Protein AF-K9Q0T9-F1 (afdb_monomer_lite)

pLDDT: mean 78.71, std 14.4, range [44.72, 93.56]

Structure (mmCIF, N/CA/C/O backbone):
data_AF-K9Q0T9-F1
#
_entry.id   AF-K9Q0T9-F1
#
loop_
_atom_site.group_PDB
_atom_site.id
_atom_site.type_symbol
_atom_site.label_atom_id
_atom_site.label_alt_id
_atom_site.label_comp_id
_atom_site.label_asym_id
_atom_site.label_entity_id
_atom_site.label_seq_id
_atom_site.pdbx_PDB_ins_code
_atom_site.Cartn_x
_atom_site.Cartn_y
_atom_site.Cartn_z
_atom_site.occupancy
_atom_site.B_iso_or_equiv
_atom_site.auth_seq_id
_atom_site.auth_comp_id
_atom_site.auth_asym_id
_atom_site.auth_atom_id
_atom_site.pdbx_PDB_model_num
ATOM 1 N N . MET A 1 1 ? 0.946 -0.439 15.578 1.00 57.75 1 MET A N 1
ATOM 2 C CA . MET A 1 1 ? 1.114 -1.624 14.710 1.00 57.75 1 MET A CA 1
ATOM 3 C C . MET A 1 1 ? 2.426 -1.456 13.982 1.00 57.75 1 MET A C 1
ATOM 5 O O . MET A 1 1 ? 2.734 -0.335 13.602 1.00 57.75 1 MET A O 1
ATOM 9 N N . ASP A 1 2 ? 3.196 -2.530 13.862 1.00 67.00 2 ASP A N 1
ATOM 10 C CA . ASP A 1 2 ? 4.502 -2.498 13.213 1.00 67.00 2 ASP A CA 1
ATOM 11 C C . ASP A 1 2 ? 4.325 -2.648 11.698 1.00 67.00 2 ASP A C 1
ATOM 13 O O . ASP A 1 2 ? 3.752 -3.640 11.238 1.00 67.00 2 ASP A O 1
ATOM 17 N N . ALA A 1 3 ? 4.787 -1.662 10.925 1.00 72.75 3 ALA A N 1
ATOM 18 C CA . ALA A 1 3 ? 4.673 -1.681 9.465 1.00 72.75 3 ALA A CA 1
ATOM 19 C C . ALA A 1 3 ? 5.483 -2.813 8.811 1.00 72.75 3 ALA A C 1
ATOM 21 O O . ALA A 1 3 ? 5.291 -3.122 7.633 1.00 72.75 3 ALA A O 1
ATOM 22 N N . PHE A 1 4 ? 6.358 -3.460 9.583 1.00 72.44 4 PHE A N 1
ATOM 23 C CA . PHE A 1 4 ? 7.243 -4.531 9.145 1.00 72.44 4 PHE A CA 1
ATOM 24 C C . PHE A 1 4 ? 6.916 -5.874 9.804 1.00 72.44 4 PHE A C 1
ATOM 26 O O . PHE A 1 4 ? 7.754 -6.780 9.793 1.00 72.44 4 PHE A O 1
ATOM 33 N N . SER A 1 5 ? 5.709 -6.014 10.366 1.00 80.19 5 SER A N 1
ATOM 34 C CA . SER A 1 5 ? 5.212 -7.285 10.897 1.00 80.19 5 SER A CA 1
ATOM 35 C C . SER A 1 5 ? 5.387 -8.417 9.879 1.00 80.19 5 SER A C 1
ATOM 37 O O . SER A 1 5 ? 5.077 -8.262 8.701 1.00 80.19 5 SER A O 1
ATOM 39 N N . LEU A 1 6 ? 5.848 -9.579 10.346 1.00 76.19 6 LEU A N 1
ATOM 40 C CA . LEU A 1 6 ? 5.977 -10.785 9.518 1.00 76.19 6 LEU A CA 1
ATOM 41 C C . LEU A 1 6 ? 4.619 -11.323 9.070 1.00 76.19 6 LEU A C 1
ATOM 43 O O . LEU A 1 6 ? 4.504 -11.938 8.013 1.00 76.19 6 LEU A O 1
ATOM 47 N N . LEU A 1 7 ? 3.607 -11.129 9.915 1.00 81.88 7 LEU A N 1
ATOM 48 C CA . LEU A 1 7 ? 2.281 -11.675 9.699 1.00 81.88 7 LEU A CA 1
ATOM 49 C C . LEU A 1 7 ? 1.438 -10.694 8.882 1.00 81.88 7 LEU A C 1
ATOM 51 O O . LEU A 1 7 ? 1.390 -9.514 9.254 1.00 81.88 7 LEU A O 1
ATOM 55 N N . PRO A 1 8 ? 0.764 -11.176 7.819 1.00 83.00 8 PRO A N 1
ATOM 56 C CA . PRO A 1 8 ? -0.174 -10.373 7.057 1.00 83.00 8 PRO A CA 1
ATOM 57 C C . PRO A 1 8 ? -1.332 -9.945 7.971 1.00 83.00 8 PRO A C 1
ATOM 59 O O . PRO A 1 8 ? -1.975 -10.800 8.585 1.00 83.00 8 PRO A O 1
ATOM 62 N N . PRO A 1 9 ? -1.606 -8.639 8.093 1.00 86.38 9 PRO A N 1
ATOM 63 C CA . PRO A 1 9 ? -2.759 -8.161 8.841 1.00 86.38 9 PRO A CA 1
ATOM 64 C C . PRO A 1 9 ? -4.073 -8.584 8.176 1.00 86.38 9 PRO A C 1
ATOM 66 O O . PRO A 1 9 ? -4.164 -8.588 6.956 1.00 86.38 9 PRO A O 1
ATOM 69 N N . GLU A 1 10 ? -5.134 -8.834 8.946 1.00 88.06 10 GLU A N 1
ATOM 70 C CA . GLU A 1 10 ? -6.444 -9.207 8.375 1.00 88.06 10 GLU A CA 1
ATOM 71 C C . GLU A 1 10 ? -7.035 -8.128 7.453 1.00 88.06 10 GLU A C 1
ATOM 73 O O . GLU A 1 10 ? -7.690 -8.443 6.462 1.00 88.06 10 GLU A O 1
ATOM 78 N N . TRP A 1 11 ? -6.749 -6.850 7.723 1.00 87.44 11 TRP A N 1
ATOM 79 C CA . TRP A 1 11 ? -7.275 -5.727 6.944 1.00 87.44 11 TRP A CA 1
ATOM 80 C C . TRP A 1 11 ? -6.767 -5.689 5.496 1.00 87.44 11 TRP A C 1
ATOM 82 O O . TRP A 1 11 ? -7.429 -5.094 4.648 1.00 87.44 11 TRP A O 1
ATOM 92 N N . ILE A 1 12 ? -5.654 -6.362 5.170 1.00 89.19 12 ILE A N 1
ATOM 93 C CA . ILE A 1 12 ? -5.112 -6.365 3.800 1.00 89.19 12 ILE A CA 1
ATOM 94 C C . ILE A 1 12 ? -5.988 -7.148 2.814 1.00 89.19 12 ILE A C 1
ATOM 96 O O . ILE A 1 12 ? -5.833 -6.983 1.608 1.00 89.19 12 ILE A O 1
ATOM 100 N N . GLN A 1 13 ? -6.907 -7.994 3.295 1.00 86.56 13 GLN A N 1
ATOM 101 C CA . GLN A 1 13 ? -7.775 -8.801 2.427 1.00 86.56 13 GLN A CA 1
ATOM 102 C C . GLN A 1 13 ? -8.735 -7.943 1.591 1.00 86.56 13 GLN A C 1
ATOM 104 O O . GLN A 1 13 ? -9.101 -8.331 0.487 1.00 86.56 13 GLN A O 1
ATOM 109 N N . ASN A 1 14 ? -9.086 -6.754 2.088 1.00 88.88 14 ASN A N 1
ATOM 110 C CA . ASN A 1 14 ? -9.959 -5.800 1.400 1.00 88.88 14 ASN A CA 1
ATOM 111 C C . ASN A 1 14 ? -9.170 -4.753 0.591 1.00 88.88 14 ASN A C 1
ATOM 113 O O . ASN A 1 14 ? -9.735 -3.742 0.171 1.00 88.88 14 ASN A O 1
ATOM 117 N N . ALA A 1 15 ? -7.861 -4.949 0.403 1.00 90.62 15 ALA A N 1
ATOM 118 C CA . ALA A 1 15 ? -7.006 -3.963 -0.239 1.00 90.62 15 ALA A CA 1
ATOM 119 C C . ALA A 1 15 ? -7.241 -3.884 -1.754 1.00 90.62 15 ALA A C 1
ATOM 121 O O . ALA A 1 15 ? -7.119 -4.875 -2.474 1.00 90.62 15 ALA A O 1
ATOM 122 N N . THR A 1 16 ? -7.492 -2.675 -2.254 1.00 91.50 16 THR A N 1
ATOM 123 C CA . THR A 1 16 ? -7.592 -2.392 -3.697 1.00 91.50 16 THR A CA 1
ATOM 124 C C . THR A 1 16 ? -6.263 -1.875 -4.253 1.00 91.50 16 THR A C 1
ATOM 126 O O . THR A 1 16 ? -5.582 -1.102 -3.589 1.00 91.50 16 THR A O 1
ATOM 129 N N . HIS A 1 17 ? -5.881 -2.269 -5.470 1.00 91.12 17 HIS A N 1
ATOM 130 C CA . HIS A 1 17 ? -4.656 -1.764 -6.099 1.00 91.12 17 HIS A CA 1
ATOM 131 C C . HIS A 1 17 ? -4.803 -0.285 -6.494 1.00 91.12 17 HIS A C 1
ATOM 133 O O . HIS A 1 17 ? -5.730 0.064 -7.228 1.00 91.12 17 HIS A O 1
ATOM 139 N N . ALA A 1 18 ? -3.889 0.569 -6.037 1.00 88.94 18 ALA A N 1
ATOM 140 C CA . ALA A 1 18 ? -3.826 1.980 -6.397 1.00 88.94 18 ALA A CA 1
ATOM 141 C C . ALA A 1 18 ? -2.704 2.229 -7.413 1.00 88.94 18 ALA A C 1
ATOM 143 O O . ALA A 1 18 ? -1.533 2.007 -7.114 1.00 88.94 18 ALA A O 1
ATOM 144 N N . MET A 1 19 ? -3.066 2.731 -8.596 1.00 81.31 19 MET A N 1
ATOM 145 C CA . MET A 1 19 ? -2.111 3.025 -9.675 1.00 81.31 19 MET A CA 1
ATOM 146 C C . MET A 1 19 ? -1.301 4.303 -9.403 1.00 81.31 19 MET A C 1
ATOM 148 O O . MET A 1 19 ? -0.111 4.343 -9.679 1.00 81.31 19 MET A O 1
ATOM 152 N N . ASP A 1 20 ? -1.926 5.329 -8.819 1.00 83.81 20 ASP A N 1
ATOM 153 C CA . ASP A 1 20 ? -1.316 6.651 -8.599 1.00 83.81 20 ASP A CA 1
ATOM 154 C C . ASP A 1 20 ? -0.629 6.798 -7.226 1.00 83.81 20 ASP A C 1
ATOM 156 O O . ASP A 1 20 ? -0.387 7.909 -6.752 1.00 83.81 20 ASP A O 1
ATOM 160 N N . PHE A 1 21 ? -0.338 5.680 -6.548 1.00 87.44 21 PHE A N 1
ATOM 161 C CA . PHE A 1 21 ? 0.281 5.660 -5.214 1.00 87.44 21 PHE A CA 1
ATOM 162 C C . PHE A 1 21 ? -0.457 6.538 -4.171 1.00 87.44 21 PHE A C 1
ATOM 164 O O . PHE A 1 21 ? 0.146 7.117 -3.263 1.00 87.44 21 PHE A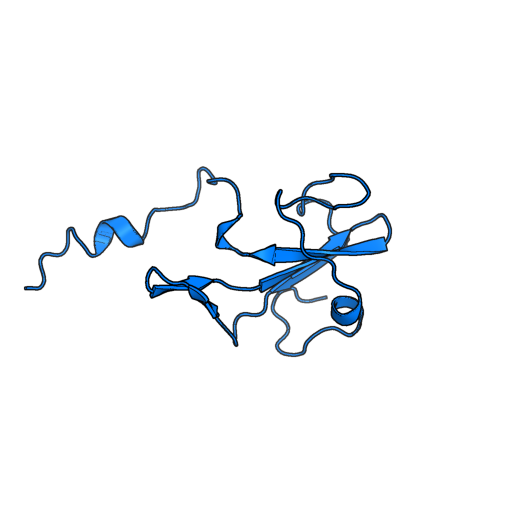 O 1
ATOM 171 N N . CYS A 1 22 ? -1.781 6.648 -4.300 1.00 88.88 22 CYS A N 1
ATOM 172 C CA . CYS A 1 22 ? -2.657 7.435 -3.436 1.00 88.88 22 CYS A CA 1
ATOM 173 C C . CYS A 1 22 ? -3.932 6.654 -3.089 1.00 88.88 22 CYS A C 1
ATOM 175 O O . CYS A 1 22 ? -4.263 5.649 -3.719 1.00 88.88 22 CYS A O 1
ATOM 177 N N . CYS A 1 23 ? -4.662 7.103 -2.067 1.00 90.88 23 CYS A N 1
ATOM 178 C CA . CYS A 1 23 ? -5.917 6.458 -1.695 1.00 90.88 23 CYS A CA 1
ATOM 179 C C . CYS A 1 23 ? -6.944 6.544 -2.845 1.00 90.88 23 CYS A C 1
ATOM 181 O O . CYS A 1 23 ? -7.276 7.651 -3.261 1.00 90.88 23 CYS A O 1
ATOM 183 N N . PRO A 1 24 ? -7.542 5.433 -3.314 1.00 89.00 24 PRO A N 1
ATOM 184 C CA . PRO A 1 24 ? -8.496 5.473 -4.428 1.00 89.00 24 PRO A CA 1
ATOM 185 C C . PRO A 1 24 ? -9.819 6.182 -4.084 1.00 89.00 24 PRO A C 1
ATOM 187 O O . PRO A 1 24 ? -10.562 6.561 -4.983 1.00 89.00 24 PRO A O 1
ATOM 190 N N . SER A 1 25 ? -10.122 6.365 -2.794 1.00 90.44 25 SER A N 1
ATOM 191 C CA . SER A 1 25 ? -11.348 7.020 -2.322 1.00 90.44 25 SER A CA 1
ATOM 192 C C . SER A 1 25 ? -11.161 8.528 -2.122 1.00 90.44 25 SER A C 1
ATOM 194 O O . SER A 1 25 ? -11.887 9.333 -2.699 1.00 90.44 25 SER A O 1
ATOM 196 N N . CYS A 1 26 ? -10.156 8.930 -1.338 1.00 90.75 26 CYS A N 1
ATOM 197 C CA . CYS A 1 26 ? -9.931 10.334 -0.972 1.00 90.75 26 CYS A CA 1
ATOM 198 C C . CYS A 1 26 ? -8.706 10.982 -1.635 1.00 90.75 26 CYS A C 1
ATOM 200 O O . CYS A 1 26 ? -8.451 12.157 -1.390 1.00 90.75 26 CYS A O 1
ATOM 202 N N . GLN A 1 27 ? -7.935 10.235 -2.435 1.00 88.81 27 GLN A N 1
ATOM 203 C CA . GLN A 1 27 ? -6.694 10.675 -3.100 1.00 88.81 27 GLN A CA 1
ATOM 204 C C . GLN A 1 27 ? -5.598 11.173 -2.146 1.00 88.81 27 GLN A C 1
ATOM 206 O O . GLN A 1 27 ? -4.615 11.779 -2.565 1.00 88.81 27 GLN A O 1
ATOM 211 N N . GLU A 1 28 ? -5.728 10.884 -0.851 1.00 89.19 28 GLU A N 1
ATOM 2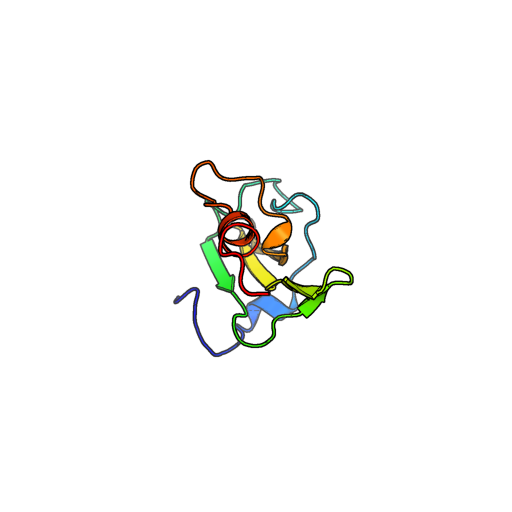12 C CA . GLU A 1 28 ? -4.714 11.234 0.133 1.00 89.19 28 GLU A CA 1
ATOM 213 C C . GLU A 1 28 ? -3.442 10.411 -0.051 1.00 89.19 28 GLU A C 1
ATOM 215 O O . GLU A 1 28 ? -3.456 9.243 -0.456 1.00 89.19 28 GLU A O 1
ATOM 220 N N . THR A 1 29 ? -2.326 11.044 0.295 1.00 87.06 29 THR A N 1
ATOM 221 C CA . THR A 1 29 ? -1.012 10.403 0.250 1.00 87.06 29 THR A CA 1
ATOM 222 C C . THR A 1 29 ? -0.887 9.324 1.333 1.00 87.06 29 THR A C 1
ATOM 224 O O . THR A 1 29 ? -1.488 9.441 2.407 1.00 87.06 29 THR A O 1
ATOM 227 N N . PRO A 1 30 ? -0.038 8.302 1.126 1.00 85.56 30 PRO A N 1
ATOM 228 C CA . PRO A 1 30 ? 0.212 7.258 2.123 1.00 85.56 30 PRO A CA 1
ATOM 229 C C . PRO A 1 30 ? 0.817 7.786 3.431 1.00 85.56 30 PRO A C 1
ATOM 231 O O . PRO A 1 30 ? 0.801 7.086 4.436 1.00 85.56 30 PRO A O 1
ATOM 234 N N . LEU A 1 31 ? 1.312 9.029 3.455 1.00 84.94 31 LEU A N 1
ATOM 235 C CA . LEU A 1 31 ? 1.774 9.700 4.674 1.00 84.94 31 LEU A CA 1
ATOM 236 C C . LEU A 1 31 ? 0.649 9.930 5.692 1.00 84.94 31 LEU A C 1
ATOM 238 O O . LEU A 1 31 ? 0.927 9.984 6.886 1.00 84.94 31 LEU A O 1
ATOM 242 N N . LYS A 1 32 ? -0.605 10.047 5.235 1.00 87.38 32 LYS A N 1
ATOM 243 C CA . LYS A 1 32 ? -1.789 10.142 6.105 1.00 87.38 32 LYS A CA 1
ATOM 244 C C . LYS A 1 32 ? -2.441 8.782 6.373 1.00 87.38 32 LYS A C 1
ATOM 246 O O . LYS A 1 32 ? -3.563 8.723 6.866 1.00 87.38 32 LYS A O 1
ATOM 251 N N . ALA A 1 33 ? -1.796 7.672 6.013 1.00 88.38 33 ALA A N 1
ATOM 252 C CA . ALA A 1 33 ? -2.336 6.355 6.317 1.00 88.38 33 ALA A CA 1
ATOM 253 C C . ALA A 1 33 ? -2.283 6.094 7.831 1.00 88.38 33 ALA A C 1
ATOM 255 O O . ALA A 1 33 ? -1.259 6.299 8.484 1.00 88.38 33 ALA A O 1
ATOM 256 N N . LYS A 1 34 ? -3.382 5.579 8.382 1.00 91.00 34 LYS A N 1
ATOM 257 C CA . LYS A 1 34 ? -3.492 5.161 9.784 1.00 91.00 34 LYS A CA 1
ATOM 258 C C . LYS A 1 34 ? -2.567 3.987 10.081 1.00 91.00 34 LYS A C 1
ATOM 260 O O . LYS A 1 34 ? -2.016 3.869 11.179 1.00 91.00 34 LYS A O 1
ATOM 265 N N . ARG A 1 35 ? -2.436 3.085 9.107 1.00 89.50 35 ARG A N 1
ATOM 266 C CA . ARG A 1 35 ? -1.574 1.909 9.177 1.00 89.50 35 ARG A CA 1
ATOM 267 C C . ARG A 1 35 ? -0.946 1.651 7.822 1.00 89.50 35 ARG A C 1
ATOM 269 O O . ARG A 1 35 ? -1.558 1.889 6.786 1.00 89.50 35 ARG A O 1
ATOM 276 N N . ALA A 1 36 ? 0.267 1.127 7.859 1.00 90.31 36 ALA A N 1
ATOM 277 C CA . ALA A 1 36 ? 0.973 0.634 6.693 1.00 90.31 36 ALA A CA 1
ATOM 278 C C . ALA A 1 36 ? 1.485 -0.773 6.994 1.00 90.31 36 ALA A C 1
ATOM 280 O O . ALA A 1 36 ? 1.752 -1.095 8.155 1.00 90.31 36 ALA A O 1
ATOM 281 N N . TRP A 1 37 ? 1.617 -1.600 5.967 1.00 91.19 37 TRP A N 1
ATOM 282 C CA . TRP A 1 37 ? 2.249 -2.908 6.054 1.00 91.19 37 TRP A CA 1
ATOM 283 C C . TRP A 1 37 ? 2.982 -3.223 4.753 1.00 91.19 37 TRP A C 1
ATOM 285 O O . TRP A 1 37 ? 2.420 -3.090 3.670 1.00 91.19 37 TRP A O 1
ATOM 295 N N . LEU A 1 38 ? 4.240 -3.643 4.851 1.00 88.31 38 LEU A N 1
ATOM 296 C CA . LEU A 1 38 ? 5.084 -3.958 3.701 1.00 88.31 38 LEU A CA 1
ATOM 297 C C . LEU A 1 38 ? 5.385 -5.456 3.655 1.00 88.31 38 LEU A C 1
ATOM 299 O O . LEU A 1 38 ? 6.020 -6.000 4.564 1.00 88.31 38 LEU A O 1
ATOM 303 N N . ASN A 1 39 ? 5.038 -6.110 2.547 1.00 86.75 39 ASN A N 1
ATOM 304 C CA . ASN A 1 39 ? 5.407 -7.505 2.338 1.00 86.75 39 ASN A CA 1
ATOM 305 C C . ASN A 1 39 ? 6.860 -7.620 1.851 1.00 86.75 39 ASN A C 1
ATOM 307 O O . ASN A 1 39 ? 7.128 -7.604 0.651 1.00 86.75 39 ASN A O 1
ATOM 311 N N . ARG A 1 40 ? 7.807 -7.765 2.784 1.00 80.38 40 ARG A N 1
ATOM 312 C CA . ARG A 1 40 ? 9.247 -7.891 2.476 1.00 80.38 40 ARG A CA 1
ATOM 313 C C . ARG A 1 40 ? 9.682 -9.292 2.028 1.00 80.38 40 ARG A C 1
ATOM 315 O O . ARG A 1 40 ? 10.782 -9.435 1.500 1.00 80.38 40 ARG A O 1
ATOM 322 N N . TYR A 1 41 ? 8.851 -10.311 2.251 1.00 74.50 41 TYR A N 1
ATOM 323 C CA . TYR A 1 41 ? 9.232 -11.725 2.118 1.00 74.50 41 TYR A CA 1
ATOM 324 C C . TYR A 1 41 ? 8.871 -12.339 0.769 1.00 74.50 41 TYR A C 1
ATOM 326 O O . TYR A 1 41 ? 9.471 -13.336 0.380 1.00 74.50 41 TYR A O 1
ATOM 334 N N . ALA A 1 42 ? 7.929 -11.735 0.047 1.00 75.81 42 ALA A N 1
ATOM 335 C CA . ALA A 1 42 ? 7.521 -12.178 -1.278 1.00 75.81 42 ALA A CA 1
ATOM 336 C C . ALA A 1 42 ? 7.755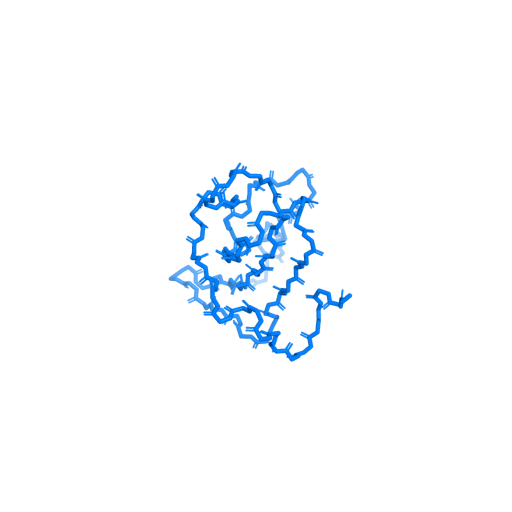 -11.064 -2.312 1.00 75.81 42 ALA A C 1
ATOM 338 O O . ALA A 1 42 ? 6.791 -10.446 -2.774 1.00 75.81 42 ALA A O 1
ATOM 339 N N . PRO A 1 43 ? 9.023 -10.759 -2.654 1.00 81.12 43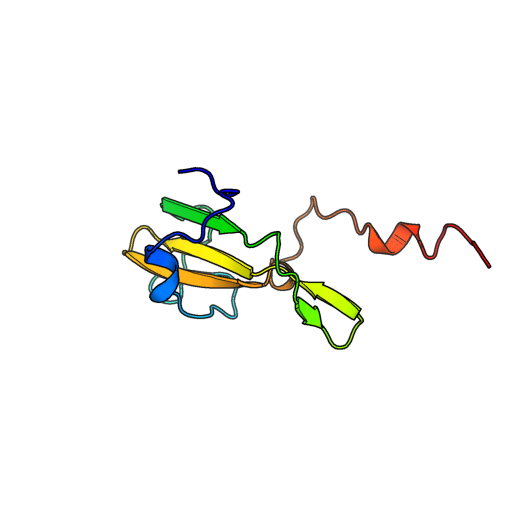 PRO A N 1
ATOM 340 C CA . PRO A 1 43 ? 9.303 -9.855 -3.756 1.00 81.12 43 PRO A CA 1
ATOM 341 C C . PRO A 1 43 ? 8.793 -10.472 -5.060 1.00 81.12 43 PRO A C 1
ATOM 343 O O . PRO A 1 43 ? 9.051 -11.640 -5.353 1.00 81.12 43 PRO A O 1
ATOM 346 N N . VAL A 1 44 ? 8.098 -9.669 -5.855 1.00 82.56 44 VAL A N 1
ATOM 347 C CA . VAL A 1 44 ? 7.698 -10.041 -7.210 1.00 82.56 44 VAL A CA 1
ATOM 348 C C . VAL A 1 44 ? 8.781 -9.561 -8.162 1.00 82.56 44 VAL A C 1
ATOM 350 O O . VAL A 1 44 ? 9.186 -8.398 -8.122 1.00 82.56 44 VAL A O 1
ATOM 353 N N . THR A 1 45 ? 9.283 -10.467 -8.994 1.00 80.50 45 THR A N 1
ATOM 354 C CA . THR A 1 45 ? 10.244 -10.124 -10.039 1.00 80.50 45 THR A CA 1
ATOM 355 C C . THR A 1 45 ? 9.485 -9.654 -11.269 1.00 80.50 45 THR A C 1
ATOM 357 O O . THR A 1 45 ? 8.668 -10.387 -11.818 1.00 80.50 45 THR A O 1
ATOM 360 N N . ASP A 1 46 ? 9.750 -8.421 -11.681 1.00 78.25 46 ASP A N 1
ATOM 361 C CA . ASP A 1 46 ? 9.185 -7.852 -12.902 1.00 78.25 46 ASP A CA 1
ATOM 362 C C . ASP A 1 46 ? 9.954 -8.309 -14.158 1.00 78.25 46 ASP A C 1
ATOM 364 O O . ASP A 1 46 ? 11.049 -8.868 -14.055 1.00 78.25 46 ASP A O 1
ATOM 368 N N . SER A 1 47 ? 9.432 -8.027 -15.356 1.00 78.19 47 SER A N 1
ATOM 369 C CA . SER A 1 47 ? 10.068 -8.370 -16.642 1.00 78.19 47 SER A CA 1
ATOM 370 C C . SER A 1 47 ? 11.489 -7.810 -16.800 1.00 78.19 47 SER A C 1
ATOM 372 O O . SER A 1 47 ? 12.296 -8.351 -17.552 1.00 78.19 47 SER A O 1
ATOM 374 N N . LEU A 1 48 ? 11.816 -6.742 -16.068 1.00 77.31 48 LEU A N 1
ATOM 375 C CA . LEU A 1 48 ? 13.149 -6.136 -16.007 1.00 77.31 48 LEU A CA 1
ATOM 376 C C . LEU A 1 48 ? 14.066 -6.760 -14.936 1.00 77.31 48 LEU A C 1
ATOM 378 O O . LEU A 1 48 ? 15.079 -6.164 -14.590 1.00 77.31 48 LEU A O 1
ATOM 382 N N . HIS A 1 49 ? 13.711 -7.921 -14.373 1.00 74.19 49 HIS A N 1
ATOM 383 C CA . HIS A 1 49 ? 14.422 -8.594 -13.272 1.00 74.19 49 HIS A CA 1
ATOM 384 C C . HIS A 1 49 ? 14.542 -7.770 -11.976 1.00 74.19 49 HIS A C 1
ATOM 386 O O . HIS A 1 49 ? 15.274 -8.133 -11.055 1.00 74.19 49 HIS A O 1
ATOM 392 N N . ARG A 1 50 ? 13.777 -6.681 -11.861 1.00 78.12 50 ARG A N 1
ATOM 393 C CA . ARG A 1 50 ? 13.734 -5.842 -10.662 1.00 78.12 50 ARG A CA 1
ATOM 394 C C . ARG A 1 50 ? 12.805 -6.456 -9.626 1.00 78.12 50 ARG A C 1
ATOM 396 O O . ARG A 1 50 ? 11.727 -6.948 -9.960 1.00 78.12 50 ARG A O 1
ATOM 403 N N . ARG A 1 51 ? 13.220 -6.411 -8.361 1.00 80.69 51 ARG A N 1
ATOM 404 C CA . ARG A 1 51 ? 12.394 -6.839 -7.227 1.00 80.69 51 ARG A CA 1
ATOM 405 C C . ARG A 1 51 ? 11.412 -5.724 -6.882 1.00 80.69 51 ARG A C 1
ATOM 407 O O . ARG A 1 51 ? 11.826 -4.590 -6.654 1.00 80.69 51 ARG A O 1
ATOM 414 N N . ARG A 1 52 ? 10.125 -6.056 -6.840 1.00 84.62 52 ARG A N 1
ATOM 415 C CA . ARG A 1 52 ? 9.047 -5.169 -6.399 1.00 84.62 52 ARG A CA 1
ATOM 416 C C . ARG A 1 52 ? 8.420 -5.733 -5.136 1.00 84.62 52 ARG A C 1
ATOM 418 O O . ARG A 1 52 ? 8.181 -6.938 -5.048 1.00 84.62 52 ARG A O 1
ATOM 425 N N . TRP A 1 53 ? 8.133 -4.870 -4.173 1.00 87.50 53 TRP A N 1
ATOM 426 C CA . TRP A 1 53 ? 7.435 -5.252 -2.949 1.00 87.50 53 TRP A CA 1
ATOM 427 C C . TRP A 1 53 ? 6.026 -4.661 -2.948 1.00 87.50 53 TRP A C 1
ATOM 429 O O . TRP A 1 53 ? 5.815 -3.562 -3.462 1.00 87.50 53 TRP A O 1
ATOM 439 N N . GLN A 1 54 ? 5.068 -5.403 -2.387 1.00 89.50 54 GLN A N 1
ATOM 440 C CA . GLN A 1 54 ? 3.694 -4.928 -2.208 1.00 89.50 54 GLN A CA 1
ATOM 441 C C . GLN A 1 54 ? 3.590 -4.147 -0.902 1.00 89.50 54 GLN A C 1
ATOM 443 O O . GLN A 1 54 ? 3.928 -4.665 0.171 1.00 89.50 54 GLN A O 1
ATOM 448 N N . GLU A 1 55 ? 3.109 -2.916 -1.006 1.00 90.88 55 GLU A N 1
ATOM 449 C CA . GLU A 1 55 ? 2.912 -2.004 0.112 1.00 90.88 55 GLU A CA 1
ATOM 450 C C . GLU A 1 55 ? 1.421 -1.797 0.340 1.00 90.88 55 GLU A C 1
ATOM 452 O O . GLU A 1 55 ? 0.723 -1.351 -0.563 1.00 90.88 55 GLU A O 1
ATOM 457 N N . PHE A 1 56 ? 0.941 -2.103 1.538 1.00 91.75 56 PHE A N 1
ATOM 458 C CA . PHE A 1 56 ? -0.458 -1.988 1.929 1.00 91.75 56 PHE A CA 1
ATOM 459 C C . PHE A 1 56 ? -0.640 -0.800 2.866 1.00 91.75 56 PHE A C 1
ATOM 461 O O . PHE A 1 56 ? 0.163 -0.585 3.776 1.00 91.75 56 PHE A O 1
ATOM 468 N N . TYR A 1 57 ? -1.730 -0.067 2.681 1.00 91.62 57 TYR A N 1
ATOM 469 C CA . TYR A 1 57 ? -2.070 1.130 3.432 1.00 91.62 57 TYR A CA 1
ATOM 470 C C . TYR A 1 57 ? -3.542 1.108 3.833 1.00 91.62 57 TYR A C 1
ATOM 472 O O . TYR A 1 57 ? -4.421 0.807 3.028 1.00 91.62 57 TYR A O 1
ATOM 480 N N . GLU A 1 58 ? -3.809 1.465 5.083 1.00 92.38 58 GLU A N 1
ATOM 481 C CA . GLU A 1 58 ? -5.147 1.745 5.598 1.00 92.38 58 GLU A CA 1
ATOM 482 C C . GLU A 1 58 ? -5.278 3.263 5.736 1.00 92.38 58 GLU A C 1
ATOM 484 O O . GLU A 1 58 ? -4.611 3.882 6.572 1.00 92.38 58 GLU A O 1
ATOM 489 N N . CYS A 1 59 ? -6.099 3.883 4.892 1.00 91.19 59 CYS A N 1
ATOM 490 C CA . CYS A 1 59 ? -6.348 5.319 4.956 1.00 91.19 59 CYS A CA 1
ATOM 491 C C . CYS A 1 59 ? -7.263 5.678 6.143 1.00 91.19 59 CYS A C 1
ATOM 493 O O . CYS A 1 59 ? -8.013 4.840 6.639 1.00 91.19 59 CYS A O 1
ATOM 495 N N . GLU A 1 60 ? -7.260 6.941 6.575 1.00 90.81 60 GLU A N 1
ATOM 496 C CA . GLU A 1 60 ? -8.207 7.444 7.586 1.00 90.81 60 GLU A CA 1
ATOM 497 C C . GLU A 1 60 ? -9.672 7.351 7.140 1.00 90.81 60 GLU A C 1
ATOM 499 O O . GLU A 1 60 ? -10.557 7.236 7.980 1.00 90.81 60 GLU A O 1
ATOM 504 N N . CYS A 1 61 ? -9.931 7.323 5.829 1.00 89.94 61 CYS A N 1
ATOM 505 C CA . CYS A 1 61 ? -11.260 7.072 5.265 1.00 89.94 61 CYS A CA 1
ATOM 506 C C . CYS A 1 61 ? -11.666 5.584 5.270 1.00 89.94 61 CYS A C 1
ATOM 508 O O . CYS A 1 61 ? -12.543 5.194 4.504 1.00 89.94 61 CYS A O 1
ATOM 510 N N . GLU A 1 62 ? -10.981 4.745 6.057 1.00 89.38 62 GLU A N 1
ATOM 511 C CA . GLU A 1 62 ? -11.194 3.289 6.185 1.00 89.38 62 GLU A CA 1
ATOM 512 C C . GLU A 1 62 ? -10.984 2.496 4.885 1.00 89.38 62 GLU A C 1
ATOM 514 O O . GLU A 1 62 ? -11.167 1.281 4.830 1.00 89.38 62 GLU A O 1
ATOM 519 N N . THR A 1 63 ? -10.537 3.171 3.826 1.00 91.69 63 THR A N 1
ATOM 520 C CA . THR A 1 63 ? -10.205 2.538 2.557 1.00 91.69 63 THR A CA 1
ATOM 521 C C . THR A 1 63 ? -8.843 1.880 2.671 1.00 91.69 63 THR A C 1
ATOM 523 O O . THR A 1 63 ? -7.831 2.542 2.933 1.00 91.69 63 THR A O 1
ATOM 526 N N . VAL A 1 64 ? -8.820 0.575 2.431 1.00 92.88 64 VAL A N 1
ATOM 527 C CA . VAL A 1 64 ? -7.590 -0.197 2.334 1.00 92.88 64 VAL A CA 1
ATOM 528 C C . VAL A 1 64 ? -7.162 -0.276 0.879 1.00 92.88 64 VAL A C 1
ATOM 530 O O . VAL A 1 64 ? -7.944 -0.636 -0.005 1.00 92.88 64 VAL A O 1
ATOM 533 N N . TRP A 1 65 ? -5.899 0.025 0.624 1.00 93.56 65 TRP A N 1
ATOM 534 C CA . TRP A 1 65 ? -5.324 -0.060 -0.706 1.00 93.56 65 TRP A CA 1
ATOM 535 C C . TRP A 1 65 ? -3.883 -0.537 -0.656 1.00 93.56 65 TRP A C 1
ATOM 537 O O . TRP A 1 65 ? -3.250 -0.553 0.399 1.00 93.56 65 TRP A O 1
ATOM 547 N N . TRP A 1 66 ? -3.373 -0.969 -1.799 1.00 92.56 66 TRP A N 1
ATOM 548 C CA . TRP A 1 66 ? -1.988 -1.375 -1.936 1.00 92.56 66 TRP A CA 1
ATOM 549 C C . TRP A 1 66 ? -1.395 -0.856 -3.239 1.00 92.56 66 TRP A C 1
ATOM 551 O O . TRP A 1 66 ? -2.113 -0.639 -4.212 1.00 92.56 66 TRP A O 1
ATOM 561 N N . ALA A 1 67 ? -0.089 -0.641 -3.251 1.00 91.38 67 ALA A N 1
ATOM 562 C CA . ALA A 1 67 ? 0.655 -0.223 -4.432 1.00 91.38 67 ALA A CA 1
ATOM 563 C C . ALA A 1 67 ? 2.036 -0.882 -4.437 1.00 91.38 67 ALA A C 1
ATOM 565 O O . ALA A 1 67 ? 2.496 -1.408 -3.415 1.00 91.38 67 ALA A O 1
ATOM 566 N N . TRP A 1 68 ? 2.711 -0.872 -5.584 1.00 88.56 68 TRP A N 1
ATOM 567 C CA . TRP A 1 68 ? 4.081 -1.363 -5.653 1.00 88.56 68 TRP A CA 1
ATOM 568 C C . TRP A 1 68 ? 5.058 -0.330 -5.113 1.00 88.56 68 TRP A C 1
ATOM 570 O O . TRP A 1 68 ? 4.931 0.868 -5.359 1.00 88.56 68 TRP A O 1
ATOM 580 N N . SER A 1 69 ? 6.123 -0.809 -4.476 1.00 82.31 69 SER A N 1
ATOM 581 C CA . SER A 1 69 ? 7.216 0.057 -4.027 1.00 82.31 69 SER A CA 1
ATOM 582 C C . SER A 1 69 ? 7.907 0.826 -5.150 1.00 82.31 69 SER A C 1
ATOM 584 O O . SER A 1 69 ? 8.542 1.848 -4.908 1.00 82.31 69 SER A O 1
ATOM 586 N N . THR A 1 70 ? 7.793 0.332 -6.380 1.00 78.50 70 THR A N 1
ATOM 587 C CA . THR A 1 70 ? 8.313 0.981 -7.586 1.00 78.50 70 THR A CA 1
ATOM 588 C C . THR A 1 70 ? 7.407 2.074 -8.138 1.00 78.50 70 THR A C 1
ATOM 590 O O . THR A 1 70 ? 7.895 2.883 -8.914 1.00 78.50 70 THR A O 1
ATOM 593 N N . ASP A 1 71 ? 6.125 2.106 -7.758 1.00 79.69 71 ASP A N 1
ATOM 594 C CA . ASP A 1 71 ? 5.193 3.173 -8.159 1.00 79.69 71 ASP A CA 1
ATOM 595 C C . ASP A 1 71 ? 5.338 4.423 -7.281 1.00 79.69 71 ASP A C 1
ATOM 597 O O . ASP A 1 71 ? 4.712 5.449 -7.542 1.00 79.69 71 ASP A O 1
ATOM 601 N N . ARG A 1 72 ? 6.194 4.374 -6.246 1.00 78.25 72 ARG A N 1
ATOM 602 C CA . ARG A 1 72 ? 6.543 5.569 -5.479 1.00 78.25 72 ARG A CA 1
ATOM 603 C C . ARG A 1 72 ? 7.099 6.632 -6.427 1.00 78.25 72 ARG A C 1
ATOM 605 O O . ARG A 1 72 ? 8.050 6.340 -7.158 1.00 78.25 72 ARG A O 1
ATOM 612 N N . PRO A 1 73 ? 6.581 7.872 -6.374 1.00 73.31 73 PRO A N 1
ATOM 613 C CA . PRO A 1 73 ? 7.203 8.967 -7.095 1.00 73.31 73 PRO A CA 1
ATOM 614 C C . PRO A 1 73 ? 8.664 9.105 -6.642 1.00 73.31 73 PRO A C 1
ATOM 616 O O . PRO A 1 73 ? 8.954 8.861 -5.463 1.00 73.31 73 PRO A O 1
ATOM 619 N N . PRO A 1 74 ? 9.576 9.495 -7.552 1.00 70.81 74 PRO A N 1
ATOM 620 C CA . PRO A 1 74 ? 10.992 9.620 -7.247 1.00 70.81 74 PRO A CA 1
ATOM 621 C C . PRO A 1 74 ? 11.172 10.568 -6.062 1.00 70.81 74 PRO A C 1
ATOM 623 O O . PRO A 1 74 ? 10.902 11.767 -6.146 1.00 70.81 74 PRO A O 1
ATOM 626 N N . SER A 1 75 ? 11.583 10.018 -4.926 1.00 62.72 75 SER A N 1
ATOM 627 C CA . SER A 1 75 ? 11.869 10.811 -3.740 1.00 62.72 75 SER A CA 1
ATOM 628 C C . SER A 1 75 ? 13.262 11.433 -3.879 1.00 62.72 75 SER A C 1
ATOM 630 O O . SER A 1 75 ? 14.170 10.776 -4.388 1.00 62.72 75 SER A O 1
ATOM 632 N N . PRO A 1 76 ? 13.499 12.647 -3.355 1.00 61.00 76 PRO A N 1
ATOM 633 C CA . PRO A 1 76 ? 14.835 13.256 -3.344 1.00 61.00 76 PRO A CA 1
ATOM 634 C C . PRO A 1 76 ? 15.867 12.452 -2.525 1.00 61.00 76 PRO A C 1
ATOM 636 O O . PRO A 1 76 ? 17.047 12.792 -2.519 1.00 61.00 76 PRO A O 1
ATOM 639 N N . TYR A 1 77 ? 15.427 11.399 -1.827 1.00 59.59 77 TYR A N 1
ATOM 640 C CA .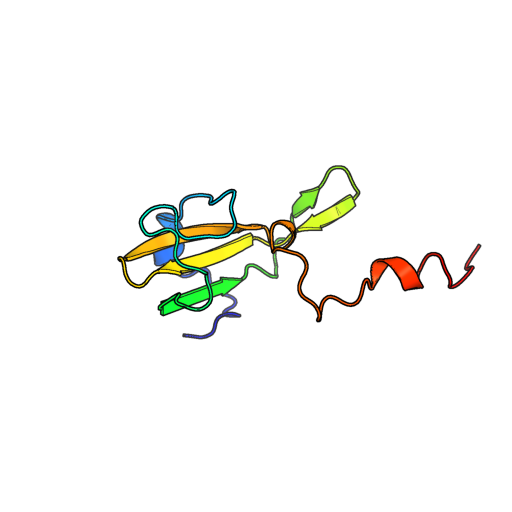 TYR A 1 77 ? 16.247 10.507 -1.009 1.00 59.59 77 TYR A CA 1
ATOM 641 C C . TYR A 1 77 ? 16.421 9.105 -1.609 1.00 59.59 77 TYR A C 1
ATOM 643 O O . TYR A 1 77 ? 17.130 8.290 -1.017 1.00 59.59 77 TYR A O 1
ATOM 651 N N . GLN A 1 78 ? 15.811 8.803 -2.762 1.00 59.22 78 GLN A N 1
ATOM 652 C CA . GLN A 1 78 ? 16.134 7.591 -3.512 1.00 59.22 78 GLN A CA 1
ATOM 653 C C . GLN A 1 78 ? 17.527 7.786 -4.109 1.00 59.22 78 GLN A C 1
ATOM 655 O O . GLN A 1 78 ? 17.696 8.423 -5.142 1.00 59.22 78 GLN A O 1
ATOM 660 N N . LYS A 1 79 ? 18.549 7.274 -3.418 1.00 51.00 79 LYS A N 1
ATOM 661 C CA . LYS A 1 79 ? 19.827 6.996 -4.066 1.00 51.00 79 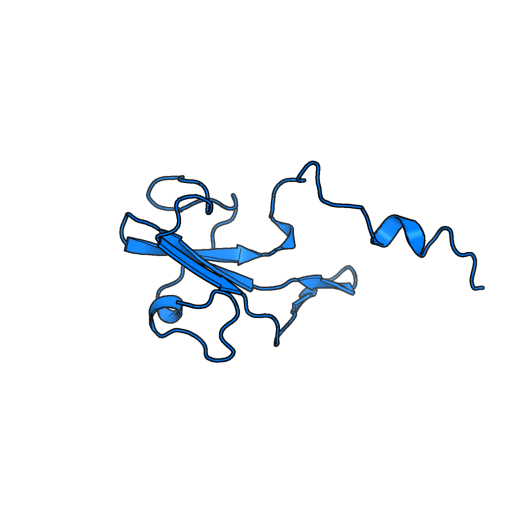LYS A CA 1
ATOM 662 C C . LYS A 1 79 ? 19.558 5.891 -5.082 1.00 51.00 79 LYS A C 1
ATOM 664 O O . LYS A 1 79 ? 19.096 4.820 -4.699 1.00 51.00 79 LYS A O 1
ATOM 669 N N . ASP A 1 80 ? 19.806 6.173 -6.355 1.00 52.03 80 ASP A N 1
ATOM 670 C CA . ASP A 1 80 ? 19.920 5.169 -7.409 1.00 52.03 80 ASP A CA 1
ATOM 671 C C . ASP A 1 80 ? 21.045 4.182 -7.046 1.00 52.03 80 ASP A C 1
ATOM 673 O O . ASP A 1 80 ? 22.183 4.323 -7.491 1.00 52.03 80 ASP A O 1
ATOM 677 N N . ASP A 1 81 ? 20.753 3.191 -6.203 1.00 49.22 81 ASP A N 1
ATOM 678 C CA . ASP A 1 81 ? 21.692 2.106 -5.884 1.00 49.22 81 ASP A CA 1
ATOM 679 C C . ASP A 1 81 ? 21.998 1.254 -7.141 1.00 49.22 81 ASP A C 1
ATOM 681 O O . ASP A 1 81 ? 23.076 0.678 -7.255 1.00 49.22 81 ASP A O 1
ATOM 685 N N . ASP A 1 82 ? 21.121 1.275 -8.155 1.00 47.22 82 ASP A N 1
ATOM 686 C CA . ASP A 1 82 ? 21.345 0.661 -9.476 1.00 47.22 82 ASP A CA 1
ATOM 687 C C . ASP A 1 82 ? 22.427 1.371 -10.323 1.00 47.22 82 ASP A C 1
ATOM 689 O O . ASP A 1 82 ? 22.938 0.795 -11.286 1.00 47.22 82 ASP A O 1
ATOM 693 N N . ALA A 1 83 ? 22.821 2.607 -9.993 1.00 47.88 83 ALA A N 1
ATOM 694 C CA . ALA A 1 83 ? 23.876 3.311 -10.729 1.00 47.88 83 ALA A CA 1
ATOM 695 C C . ALA A 1 83 ? 25.299 2.909 -10.288 1.00 47.88 83 ALA A C 1
ATOM 697 O O . ALA A 1 83 ? 26.268 3.229 -10.987 1.00 47.88 83 ALA A O 1
ATOM 698 N N . ASP A 1 84 ? 25.449 2.220 -9.149 1.00 44.72 84 ASP A N 1
ATOM 699 C CA . ASP A 1 84 ? 26.763 1.883 -8.584 1.00 44.72 84 ASP A CA 1
ATOM 700 C C . ASP A 1 84 ? 27.305 0.532 -9.089 1.00 44.72 84 ASP A C 1
ATOM 702 O O . ASP A 1 84 ? 28.519 0.345 -9.139 1.00 44.72 84 ASP A O 1
ATOM 706 N N . GLU A 1 85 ? 26.452 -0.395 -9.547 1.00 48.47 85 GLU A N 1
ATOM 707 C CA . GLU A 1 85 ? 26.911 -1.702 -10.055 1.00 48.47 85 GLU A CA 1
ATOM 708 C C . GLU A 1 85 ? 27.524 -1.605 -11.463 1.00 48.47 85 GLU A C 1
ATOM 710 O O . GLU A 1 85 ? 28.581 -2.181 -11.723 1.00 48.47 85 GLU A O 1
ATOM 715 N N . PHE A 1 86 ? 26.954 -0.779 -12.349 1.00 46.69 86 PHE A N 1
ATOM 716 C CA . PHE A 1 86 ? 27.524 -0.522 -13.683 1.00 46.69 86 PHE A CA 1
ATOM 717 C C . PHE A 1 86 ? 28.866 0.234 -13.612 1.00 46.69 86 PHE A C 1
ATOM 719 O O . PHE A 1 86 ? 29.717 0.103 -14.490 1.00 46.69 86 PHE A O 1
ATOM 726 N N . ARG A 1 87 ? 29.089 1.010 -12.542 1.00 51.22 87 ARG A N 1
ATOM 727 C CA . ARG A 1 87 ? 30.328 1.772 -12.309 1.00 51.22 87 ARG A CA 1
ATOM 728 C C . ARG A 1 87 ? 31.458 0.942 -11.697 1.00 51.22 87 ARG A C 1
ATOM 730 O O . ARG A 1 87 ? 32.610 1.362 -11.771 1.00 51.22 87 ARG A O 1
ATOM 737 N N . ARG A 1 88 ? 31.144 -0.210 -11.092 1.00 51.94 88 ARG A N 1
ATOM 738 C CA . ARG A 1 88 ? 32.114 -1.073 -10.396 1.00 51.94 88 ARG A CA 1
ATOM 739 C C . ARG A 1 88 ? 32.876 -2.040 -11.298 1.00 51.94 88 ARG A C 1
ATOM 741 O O . ARG A 1 88 ? 33.775 -2.699 -10.793 1.00 51.94 88 ARG A O 1
ATOM 748 N N . GLY A 1 89 ? 32.583 -2.087 -12.602 1.00 49.22 89 GLY A N 1
ATOM 749 C CA . GLY A 1 89 ? 33.477 -2.686 -13.602 1.00 49.22 89 GLY A CA 1
ATOM 750 C C . GLY A 1 89 ? 33.950 -4.109 -13.284 1.00 49.22 89 GLY A C 1
ATOM 751 O O . GLY A 1 89 ? 35.113 -4.423 -13.509 1.00 49.22 89 GLY A O 1
ATOM 752 N N . LEU A 1 90 ? 33.082 -4.959 -12.728 1.00 56.44 90 LEU A N 1
ATOM 753 C CA . LEU A 1 90 ? 33.389 -6.373 -12.512 1.00 56.44 90 LEU A CA 1
ATOM 754 C C . LEU A 1 90 ? 32.921 -7.201 -13.716 1.00 56.44 90 LEU A C 1
ATOM 756 O O . LEU A 1 90 ? 31.920 -7.902 -13.618 1.00 56.44 90 LEU A O 1
ATOM 760 N N . TYR A 1 91 ? 33.644 -7.078 -14.834 1.00 48.62 91 TYR A N 1
ATOM 761 C CA . TYR A 1 91 ? 33.804 -8.079 -15.903 1.00 48.62 91 TYR A CA 1
ATOM 762 C C . TYR A 1 91 ? 35.144 -7.848 -16.605 1.00 48.62 91 TYR A C 1
ATOM 764 O O . TYR A 1 91 ? 35.433 -6.676 -16.938 1.00 48.62 91 TYR A O 1
#

Foldseek 3Di:
DDQADQDDDPLQVQAAEDLQCAQPPPRHHLVQFPHKHKDPPDFDQDPVRDTWIKIWTQHPVRHIYIYIPVSPDDDPPPDPPVVVVVVVPPD

Secondary structure (DSSP, 8-state):
--TT-SSPPGGGGGPEEPTTSS-TTT---GGGEEEEEEEEEEEEEPTTS-EEEEEEEEETTS-EEEEETTSS---TT---THHHHGGG---

Radius of gyration: 15.19 Å; chains: 1; bounding box: 45×25×31 Å

Sequence (91 aa):
MDAFSLLPPEWIQNATHAMDFCCPSCQETPLKAKRAWLNRYAPVTDSLHRRRWQEFYECECETVWWAWSTDRPPSPYQKDDDADEFRRGLY